Protein AF-A0A431I942-F1 (afdb_monomer)

Mean predicted aligned error: 6.22 Å

Foldseek 3Di:
DDPPPPLDQLLPDDPVRLVVQLVVLVVQLVVLVVVLVVLVPPPPCPVVNVVSVVSNVVSVVSNVSSVVSVVVVVVVVD

Secondary structure (DSSP, 8-state):
---------GGGS-HHHHHHHHHHHHHHHHHHHHHHHHHTT-TT-HHHHHHHHHHHHHHHHHHHHHHHHHHHHHHHT-

Radius of gyration: 15.2 Å; Cα contacts (8 Å, |Δi|>4): 36; chains: 1; bounding box: 40×20×40 Å

Nearest PDB structures (foldseek):
  8gae-assembly1_C  TM=9.227E-01  e=5.486E+00  Homo sapiens
  3q0k-assembly1_A  TM=8.244E-01  e=4.867E+00  Homo sapiens
  2z0n-assembly1_A-2  TM=6.991E-01  e=5.168E+00  Homo sapiens
  2q12-assembly1_A-2  TM=6.970E-01  e=4.867E+00  Homo sapiens

pLDDT: mean 86.16, std 15.72, range [30.56, 96.88]

Structure (mmCIF, N/CA/C/O backbone):
data_AF-A0A431I942-F1
#
_entry.id   AF-A0A431I942-F1
#
loop_
_atom_site.group_PDB
_atom_site.id
_atom_site.type_symbol
_atom_site.label_atom_id
_atom_site.label_alt_id
_atom_site.label_comp_id
_atom_site.label_asym_id
_atom_site.label_entity_id
_atom_site.label_seq_id
_atom_site.pdbx_PDB_ins_code
_atom_site.Cartn_x
_atom_site.Cartn_y
_atom_site.Cartn_z
_atom_site.occupancy
_atom_site.B_iso_or_equiv
_atom_site.auth_seq_id
_atom_site.auth_comp_id
_atom_site.auth_asym_id
_atom_site.auth_atom_id
_atom_site.pdbx_PDB_model_num
ATOM 1 N N . MET A 1 1 ? 18.670 -10.316 -3.287 1.00 32.81 1 MET A N 1
ATOM 2 C CA . MET A 1 1 ? 18.435 -10.113 -1.844 1.00 32.81 1 MET A CA 1
ATOM 3 C C . MET A 1 1 ? 16.959 -9.815 -1.684 1.00 32.81 1 MET A C 1
ATOM 5 O O . MET A 1 1 ? 16.540 -8.737 -2.073 1.00 32.81 1 MET A O 1
ATOM 9 N N . SER A 1 2 ? 16.164 -10.787 -1.240 1.00 30.56 2 SER A N 1
ATOM 10 C CA . SER A 1 2 ? 14.726 -10.592 -1.037 1.00 30.56 2 SER A CA 1
ATOM 11 C C . SER A 1 2 ? 14.528 -9.850 0.279 1.00 30.56 2 SER A C 1
ATOM 13 O O . SER A 1 2 ? 14.806 -10.402 1.343 1.00 30.56 2 SER A O 1
ATOM 15 N N . THR A 1 3 ? 14.107 -8.590 0.225 1.00 41.72 3 THR A N 1
ATOM 16 C CA . THR A 1 3 ? 13.616 -7.886 1.408 1.00 41.72 3 THR A CA 1
ATOM 17 C C . THR A 1 3 ? 12.337 -8.584 1.839 1.00 41.72 3 THR A C 1
ATOM 19 O O . THR A 1 3 ? 11.300 -8.452 1.203 1.00 41.72 3 THR A O 1
ATOM 22 N N . HIS A 1 4 ? 12.436 -9.402 2.883 1.00 40.72 4 HIS A N 1
ATOM 23 C CA . HIS A 1 4 ? 11.287 -9.960 3.577 1.00 40.72 4 HIS A CA 1
ATOM 24 C C . HIS A 1 4 ? 10.543 -8.781 4.215 1.00 40.72 4 HIS A C 1
ATOM 26 O O . HIS A 1 4 ? 10.862 -8.361 5.328 1.00 40.72 4 HIS A O 1
ATOM 32 N N . THR A 1 5 ? 9.599 -8.188 3.486 1.00 47.66 5 THR A N 1
ATOM 33 C CA . THR A 1 5 ? 8.611 -7.286 4.068 1.00 47.66 5 THR A CA 1
ATOM 34 C C . THR A 1 5 ? 7.870 -8.123 5.099 1.00 47.66 5 THR A C 1
ATOM 36 O O . THR A 1 5 ? 7.119 -9.033 4.755 1.00 47.66 5 THR A O 1
ATOM 39 N N . GLN A 1 6 ? 8.164 -7.917 6.384 1.00 51.84 6 GLN A N 1
ATOM 40 C CA . GLN A 1 6 ? 7.403 -8.564 7.441 1.00 51.84 6 GLN A CA 1
ATOM 41 C C . GLN A 1 6 ? 5.940 -8.172 7.235 1.00 51.84 6 GLN A C 1
ATOM 43 O O . GLN A 1 6 ? 5.583 -7.010 7.418 1.00 51.84 6 GLN A O 1
ATOM 48 N N . HIS A 1 7 ? 5.105 -9.128 6.826 1.00 61.75 7 HIS A N 1
ATOM 49 C CA . HIS A 1 7 ? 3.667 -8.923 6.724 1.00 61.75 7 HIS A CA 1
ATOM 50 C C . HIS A 1 7 ? 3.115 -8.719 8.137 1.00 61.75 7 HIS A C 1
ATOM 52 O O . HIS A 1 7 ? 2.785 -9.670 8.854 1.00 61.75 7 HIS A O 1
ATOM 58 N N . ILE A 1 8 ? 3.072 -7.458 8.566 1.00 72.81 8 ILE A N 1
ATOM 59 C CA . ILE A 1 8 ? 2.410 -7.048 9.796 1.00 72.81 8 ILE A CA 1
ATOM 60 C C . ILE A 1 8 ? 0.938 -7.404 9.625 1.00 72.81 8 ILE A C 1
ATOM 62 O O . ILE A 1 8 ? 0.267 -6.884 8.739 1.00 72.81 8 ILE A O 1
ATOM 66 N N . ARG A 1 9 ? 0.434 -8.320 10.455 1.00 85.56 9 ARG A N 1
ATOM 67 C CA . ARG A 1 9 ? -0.977 -8.712 10.419 1.00 85.56 9 ARG A CA 1
ATOM 68 C C . ARG A 1 9 ? -1.811 -7.578 11.031 1.00 85.56 9 ARG A C 1
ATOM 70 O O . ARG A 1 9 ? -1.687 -7.373 12.242 1.00 85.56 9 ARG A O 1
ATOM 77 N N . PRO A 1 10 ? -2.660 -6.866 10.264 1.00 87.25 10 PRO A N 1
ATOM 78 C CA . PRO A 1 10 ? -3.316 -5.652 10.762 1.00 87.25 10 PRO A CA 1
ATOM 79 C C . PRO A 1 10 ? -4.246 -5.909 11.954 1.00 87.25 10 PRO A C 1
ATOM 81 O O . PRO A 1 10 ? -4.383 -5.074 12.841 1.00 87.25 10 PRO A O 1
ATOM 84 N N . ASN A 1 11 ? -4.813 -7.114 12.045 1.00 89.69 11 ASN A N 1
ATOM 85 C CA . ASN A 1 11 ? -5.665 -7.537 13.158 1.00 89.69 11 ASN A CA 1
ATOM 86 C C . ASN A 1 11 ? -4.961 -7.587 14.527 1.00 89.69 11 ASN A C 1
ATOM 88 O O . ASN A 1 11 ? -5.646 -7.561 15.547 1.00 89.69 11 ASN A O 1
ATOM 92 N N . ARG A 1 12 ? -3.623 -7.649 14.564 1.00 91.69 12 ARG A N 1
ATOM 93 C CA . ARG A 1 12 ? -2.826 -7.651 15.803 1.00 91.69 12 ARG A CA 1
ATOM 94 C C . ARG A 1 12 ? -2.437 -6.254 16.282 1.00 91.69 12 ARG A C 1
ATOM 96 O O . ARG A 1 12 ? -1.907 -6.138 17.379 1.00 91.69 12 ARG A O 1
ATOM 103 N N . LEU A 1 13 ? -2.667 -5.226 15.469 1.00 91.50 13 LEU A N 1
ATOM 104 C CA . LEU A 1 13 ? -2.321 -3.848 15.800 1.00 91.50 13 LEU A CA 1
ATOM 105 C C . LEU A 1 13 ? -3.383 -3.233 16.712 1.00 91.50 13 LEU A C 1
ATOM 107 O O . LEU A 1 13 ? -4.580 -3.473 16.528 1.00 91.50 13 LEU A O 1
ATOM 111 N N . THR A 1 14 ? -2.966 -2.402 17.663 1.00 93.81 14 THR A N 1
ATOM 112 C CA . THR A 1 14 ? -3.874 -1.462 18.341 1.00 93.81 14 THR A CA 1
ATOM 113 C C . THR A 1 14 ? -4.412 -0.435 17.342 1.00 93.81 14 THR A C 1
ATOM 115 O O . THR A 1 14 ? -3.849 -0.267 16.263 1.00 93.81 14 THR A O 1
ATOM 118 N N . ASP A 1 15 ? -5.482 0.287 17.676 1.00 92.00 15 ASP A N 1
ATOM 119 C CA . ASP A 1 15 ? -6.058 1.277 16.750 1.00 92.00 15 ASP A CA 1
ATOM 120 C C . ASP A 1 15 ? -5.056 2.374 16.375 1.00 92.00 15 ASP A C 1
ATOM 122 O O . ASP A 1 15 ? -4.935 2.732 15.207 1.00 92.00 15 ASP A O 1
ATOM 126 N N . LYS A 1 16 ? -4.247 2.841 17.334 1.00 93.69 16 LYS A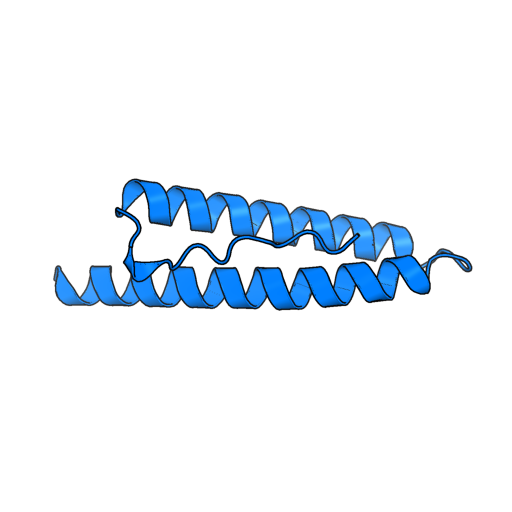 N 1
ATOM 127 C CA . LYS A 1 16 ? -3.191 3.826 17.065 1.00 93.69 16 LYS A CA 1
ATOM 128 C C . LYS A 1 16 ? -2.122 3.278 16.117 1.00 93.69 16 LYS A C 1
ATOM 130 O O . LYS A 1 16 ? -1.686 3.978 15.206 1.00 93.69 16 LYS A O 1
ATOM 135 N N . GLU A 1 17 ? -1.681 2.040 16.327 1.00 94.50 17 GLU A N 1
ATOM 136 C CA . GLU A 1 17 ? -0.689 1.403 15.453 1.00 94.50 17 GLU A CA 1
ATOM 137 C C . GLU A 1 17 ? -1.261 1.116 14.064 1.00 94.50 17 GLU A C 1
ATOM 139 O O . GLU A 1 17 ? -0.549 1.266 13.073 1.00 94.50 17 GLU A O 1
ATOM 144 N N . LEU A 1 18 ? -2.540 0.742 13.985 1.00 94.19 18 LEU A N 1
ATOM 145 C CA . LEU A 1 18 ? -3.255 0.501 12.739 1.00 94.19 18 LEU A CA 1
ATOM 146 C C . LEU A 1 18 ? -3.410 1.795 11.934 1.00 94.19 18 LEU A C 1
ATOM 148 O O . LEU A 1 18 ? -3.094 1.809 10.748 1.00 94.19 18 LEU A O 1
ATOM 152 N N . GLU A 1 19 ? -3.788 2.901 12.578 1.00 94.69 19 GLU A N 1
ATOM 153 C CA . GLU A 1 19 ? -3.854 4.219 11.938 1.00 94.69 19 GLU A CA 1
ATOM 154 C C . GLU A 1 19 ? -2.476 4.647 11.405 1.00 94.69 19 GLU A C 1
ATOM 156 O O . GLU A 1 19 ? -2.339 5.082 10.259 1.00 94.69 19 GLU A O 1
ATOM 161 N N . GLN A 1 20 ? -1.421 4.486 12.212 1.00 95.19 20 GLN A N 1
ATOM 162 C CA . GLN A 1 20 ? -0.050 4.778 11.787 1.00 95.19 20 GLN A CA 1
ATOM 163 C C . GLN A 1 20 ? 0.420 3.863 10.653 1.00 95.19 20 GLN A C 1
ATOM 165 O O . GLN A 1 20 ? 1.175 4.300 9.783 1.00 95.19 20 GLN A O 1
ATOM 170 N N . HIS A 1 21 ? 0.013 2.594 10.659 1.00 94.25 21 HIS A N 1
ATOM 171 C CA . HIS A 1 21 ? 0.289 1.652 9.577 1.00 94.25 21 HIS A CA 1
ATOM 172 C C . HIS A 1 21 ? -0.374 2.112 8.279 1.00 94.25 21 HIS A C 1
ATOM 174 O O . HIS A 1 21 ? 0.339 2.332 7.307 1.00 94.25 21 HIS A O 1
ATOM 180 N N . ILE A 1 22 ? -1.679 2.403 8.297 1.00 95.12 22 ILE A N 1
ATOM 181 C CA . ILE A 1 22 ? -2.428 2.928 7.142 1.00 95.12 22 ILE A CA 1
ATOM 182 C C . ILE A 1 22 ? -1.763 4.194 6.585 1.00 95.12 22 ILE A C 1
ATOM 184 O O . ILE A 1 22 ? -1.495 4.277 5.387 1.00 95.12 22 ILE A O 1
ATOM 188 N N . ARG A 1 23 ? -1.422 5.164 7.448 1.00 96.50 23 ARG A N 1
ATOM 189 C CA . ARG A 1 23 ? -0.741 6.404 7.028 1.00 96.50 23 ARG A CA 1
ATOM 190 C C . ARG A 1 23 ? 0.608 6.131 6.360 1.00 96.50 23 ARG A C 1
ATOM 192 O O . ARG A 1 23 ? 0.905 6.733 5.333 1.00 96.50 23 ARG A O 1
ATOM 199 N N . ARG A 1 24 ? 1.424 5.228 6.916 1.00 95.69 24 ARG A N 1
ATOM 200 C CA . ARG A 1 24 ? 2.717 4.850 6.319 1.00 95.69 24 ARG A CA 1
ATOM 201 C C . ARG A 1 24 ? 2.536 4.161 4.971 1.00 95.69 24 ARG A C 1
ATOM 203 O O . ARG A 1 24 ? 3.243 4.508 4.032 1.00 95.69 24 ARG A O 1
ATOM 210 N N . THR A 1 25 ? 1.582 3.241 4.863 1.00 95.00 25 THR A N 1
ATOM 211 C CA . THR A 1 25 ? 1.291 2.528 3.615 1.00 95.00 25 THR A CA 1
ATOM 212 C C . THR A 1 25 ? 0.794 3.480 2.521 1.00 95.00 25 THR A C 1
ATOM 214 O O . THR A 1 25 ? 1.221 3.361 1.377 1.00 95.00 25 THR A O 1
ATOM 217 N N . LEU A 1 26 ? -0.017 4.488 2.863 1.00 96.88 26 LEU A N 1
ATOM 218 C CA . LEU A 1 26 ? -0.430 5.537 1.920 1.00 96.88 26 LEU A CA 1
ATOM 219 C C . LEU A 1 26 ? 0.759 6.358 1.395 1.00 96.88 26 LEU A C 1
ATOM 221 O O . LEU A 1 26 ? 0.873 6.557 0.188 1.00 96.88 26 LEU A O 1
ATOM 225 N N . LEU A 1 27 ? 1.673 6.782 2.275 1.00 96.81 27 LEU A N 1
ATOM 226 C CA . LEU A 1 27 ? 2.887 7.507 1.867 1.00 96.81 27 LEU A CA 1
ATOM 227 C C . LEU A 1 27 ? 3.808 6.646 0.988 1.00 96.81 27 LEU A C 1
ATOM 229 O O . LEU A 1 27 ? 4.430 7.148 0.054 1.00 96.81 27 LEU A O 1
ATOM 233 N N . GLN A 1 28 ? 3.889 5.342 1.266 1.00 95.75 28 GLN A N 1
A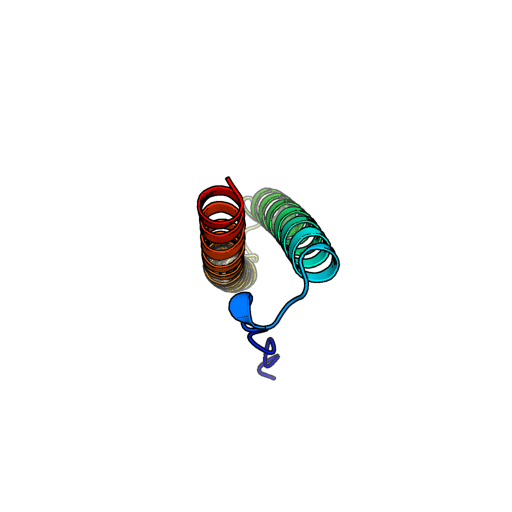TOM 234 C CA . GLN A 1 28 ? 4.634 4.401 0.429 1.00 95.75 28 GLN A CA 1
ATOM 235 C C . GLN A 1 28 ? 4.023 4.286 -0.972 1.00 95.75 28 GLN A C 1
ATOM 237 O O . GLN A 1 28 ? 4.765 4.354 -1.949 1.00 95.75 28 GLN A O 1
ATOM 242 N N . LEU A 1 29 ? 2.693 4.183 -1.087 1.00 96.44 29 LEU A N 1
ATOM 243 C CA . LEU A 1 29 ? 2.011 4.178 -2.387 1.00 96.44 29 LEU A CA 1
ATOM 244 C C . LEU A 1 29 ? 2.289 5.456 -3.177 1.00 96.44 29 LEU A C 1
ATOM 246 O O . LEU A 1 29 ? 2.620 5.380 -4.357 1.00 96.44 29 LEU A O 1
ATOM 250 N N . GLU A 1 30 ? 2.198 6.620 -2.533 1.00 96.81 30 GLU A N 1
ATOM 251 C CA . GLU A 1 30 ? 2.498 7.902 -3.176 1.00 96.81 30 GLU A CA 1
ATOM 252 C C . GLU A 1 30 ? 3.941 7.940 -3.701 1.00 96.81 30 GLU A C 1
ATOM 254 O O . GLU A 1 30 ? 4.167 8.269 -4.867 1.00 96.81 30 GLU A O 1
ATOM 259 N N . SER A 1 31 ? 4.908 7.505 -2.887 1.00 96.19 31 SER A N 1
ATOM 260 C CA . SER A 1 31 ? 6.312 7.409 -3.299 1.00 96.19 31 SER A CA 1
ATOM 261 C C . SER A 1 31 ? 6.504 6.483 -4.505 1.00 96.19 31 SER A C 1
ATOM 263 O O . SER A 1 31 ? 7.208 6.850 -5.447 1.00 96.19 31 SER A O 1
ATOM 265 N N . ILE A 1 32 ? 5.873 5.303 -4.505 1.00 95.44 32 ILE A N 1
ATOM 266 C CA . ILE A 1 32 ? 5.960 4.341 -5.616 1.00 95.44 32 ILE A CA 1
ATOM 267 C C . ILE A 1 32 ? 5.389 4.964 -6.894 1.00 95.44 32 ILE A C 1
ATOM 269 O O . ILE A 1 32 ? 6.022 4.909 -7.949 1.00 95.44 32 ILE A O 1
ATOM 273 N N . LEU A 1 33 ? 4.221 5.608 -6.811 1.00 95.56 33 LEU A N 1
ATOM 274 C CA . LEU A 1 33 ? 3.580 6.252 -7.958 1.00 95.56 33 LEU A CA 1
ATOM 275 C C . LEU A 1 33 ? 4.429 7.396 -8.527 1.0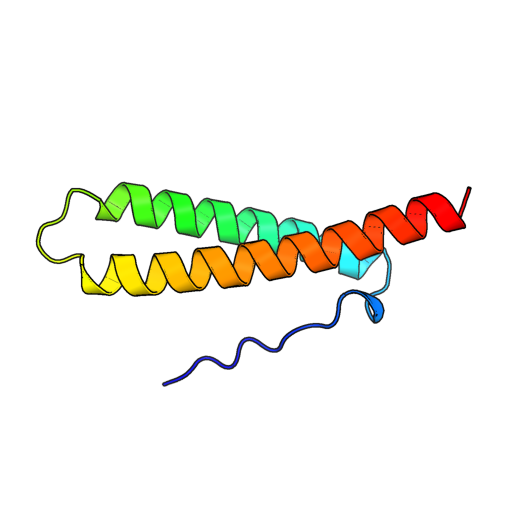0 95.56 33 LEU A C 1
ATOM 277 O O . LEU A 1 33 ? 4.555 7.520 -9.750 1.00 95.56 33 LEU A O 1
ATOM 281 N N . MET A 1 34 ? 5.059 8.200 -7.665 1.00 95.44 34 MET A N 1
ATOM 282 C CA . MET A 1 34 ? 6.001 9.236 -8.093 1.00 95.44 34 MET A CA 1
ATOM 283 C C . MET A 1 34 ? 7.200 8.638 -8.838 1.00 95.44 34 MET A C 1
ATOM 285 O O . MET A 1 34 ? 7.583 9.142 -9.898 1.00 95.44 34 MET A O 1
ATOM 289 N N . GLU A 1 35 ? 7.774 7.548 -8.326 1.00 93.75 35 GLU A N 1
ATOM 290 C CA . GLU A 1 35 ? 8.929 6.891 -8.941 1.00 93.75 35 GLU A CA 1
ATOM 291 C C . GLU A 1 35 ? 8.574 6.210 -10.272 1.00 93.75 35 GLU A C 1
ATOM 293 O O . GLU A 1 35 ? 9.339 6.295 -11.241 1.00 93.75 35 GLU A O 1
ATOM 298 N N . MET A 1 36 ? 7.382 5.612 -10.367 1.00 93.50 36 MET A N 1
ATOM 299 C CA . MET A 1 36 ? 6.849 5.061 -11.616 1.00 93.50 36 MET A CA 1
ATOM 300 C C . MET A 1 36 ? 6.678 6.154 -12.668 1.00 93.50 36 MET A C 1
ATOM 302 O O . MET A 1 36 ? 7.126 5.988 -13.803 1.00 93.50 36 MET A O 1
ATOM 306 N N . ASN A 1 37 ? 6.092 7.295 -12.293 1.00 92.38 37 ASN A N 1
ATOM 307 C CA . ASN A 1 37 ? 5.923 8.431 -13.196 1.00 92.38 37 ASN A CA 1
ATOM 308 C C . ASN A 1 37 ? 7.279 8.979 -13.676 1.00 92.38 37 ASN A C 1
ATOM 310 O O . ASN A 1 37 ? 7.471 9.243 -14.862 1.00 92.38 37 ASN A O 1
ATOM 314 N N . HIS A 1 38 ? 8.260 9.078 -12.773 1.00 90.31 38 HIS A N 1
ATOM 315 C CA . HIS A 1 38 ? 9.619 9.500 -13.114 1.00 90.31 38 HIS A CA 1
ATOM 316 C C . HIS A 1 38 ? 10.340 8.519 -14.056 1.00 90.31 38 HIS A C 1
ATOM 318 O O . HIS A 1 38 ? 11.165 8.920 -14.885 1.00 90.31 38 HIS A O 1
ATOM 324 N N . SER A 1 39 ? 10.042 7.229 -13.92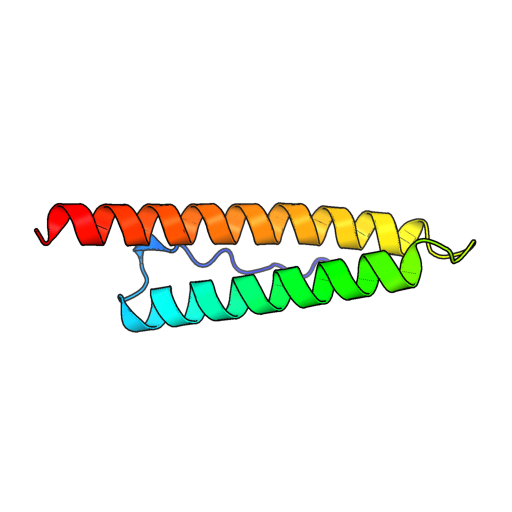5 1.00 88.31 39 SER A N 1
ATOM 325 C CA . SER A 1 39 ? 10.690 6.150 -14.671 1.00 88.31 39 SER A CA 1
ATOM 326 C C . SER A 1 39 ? 10.024 5.832 -16.011 1.00 88.31 39 SER A C 1
ATOM 328 O O . SER A 1 39 ? 10.681 5.261 -16.881 1.00 88.31 39 SER A O 1
ATOM 330 N N . TRP A 1 40 ? 8.765 6.234 -16.212 1.00 83.19 40 TRP A N 1
ATOM 331 C CA . TRP A 1 40 ? 7.942 5.885 -17.377 1.00 83.19 40 TRP A CA 1
ATOM 332 C C . TRP A 1 40 ? 8.595 6.207 -18.731 1.00 83.19 40 TRP A C 1
ATOM 334 O O . TRP A 1 40 ? 8.547 5.396 -19.651 1.00 83.19 40 TRP A O 1
ATOM 344 N N . ASN A 1 41 ? 9.269 7.355 -18.844 1.00 78.62 41 ASN A N 1
ATOM 345 C CA . ASN A 1 41 ? 9.871 7.820 -20.103 1.00 78.62 41 ASN A CA 1
ATOM 346 C C . ASN A 1 41 ? 11.356 7.453 -20.263 1.00 78.62 41 ASN A C 1
ATOM 348 O O . ASN A 1 41 ? 12.024 7.950 -21.172 1.00 78.62 41 ASN A O 1
ATOM 352 N N . LYS A 1 42 ? 11.914 6.625 -19.373 1.00 83.19 42 LYS A N 1
ATOM 353 C CA . LYS A 1 42 ? 13.343 6.304 -19.387 1.00 83.19 42 LYS A CA 1
ATOM 354 C C . LYS A 1 42 ? 13.586 4.946 -20.065 1.00 83.19 42 LYS A C 1
ATOM 356 O O . LYS A 1 42 ? 13.208 3.917 -19.508 1.00 83.19 42 LYS A O 1
ATOM 361 N N . PRO A 1 43 ? 14.303 4.894 -21.206 1.00 68.50 43 PRO A N 1
ATOM 362 C CA . PRO A 1 43 ? 14.475 3.666 -21.996 1.00 68.50 43 PRO A CA 1
ATOM 363 C C . PRO A 1 43 ? 15.217 2.522 -21.279 1.00 68.50 43 PRO A C 1
ATOM 365 O O . PRO A 1 43 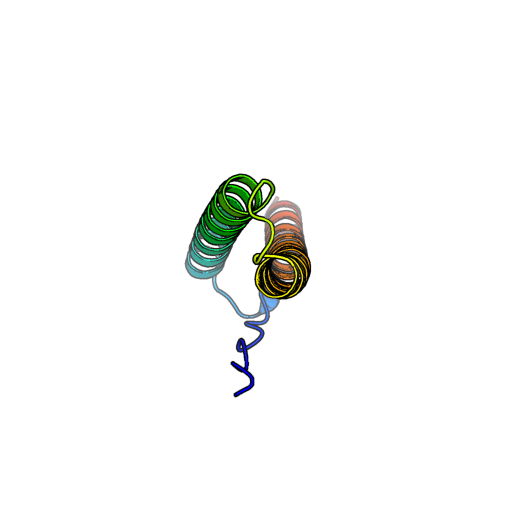? 15.204 1.390 -21.750 1.00 68.50 43 PRO A O 1
ATOM 368 N N . LYS A 1 44 ? 15.862 2.786 -20.134 1.00 74.75 44 LYS A N 1
ATOM 369 C CA . LYS A 1 44 ? 16.572 1.780 -19.322 1.00 74.75 44 LYS A CA 1
ATOM 370 C C . LYS A 1 44 ? 15.832 1.383 -18.038 1.00 74.75 44 LYS A C 1
ATOM 372 O O . LYS A 1 44 ? 16.376 0.630 -17.238 1.00 74.75 44 LYS A O 1
ATOM 377 N N . SER A 1 45 ? 14.602 1.855 -17.838 1.00 80.44 45 SER A N 1
ATOM 378 C CA . SER A 1 45 ? 13.860 1.651 -16.590 1.00 80.44 45 SER A CA 1
ATOM 379 C C . SER A 1 45 ? 12.936 0.433 -16.590 1.00 80.44 45 SER A C 1
ATOM 381 O O . SER A 1 45 ? 12.196 0.253 -15.632 1.00 80.44 45 SER A O 1
ATOM 383 N N . HIS A 1 46 ? 12.973 -0.441 -17.602 1.00 77.44 46 HIS A N 1
ATOM 384 C CA . HIS A 1 46 ? 12.097 -1.623 -17.655 1.00 77.44 46 HIS A CA 1
ATOM 385 C C . HIS A 1 46 ? 12.215 -2.532 -16.420 1.00 77.44 46 HIS A C 1
ATOM 387 O O . HIS A 1 46 ? 11.195 -2.970 -15.895 1.00 77.44 46 HIS A O 1
ATOM 393 N N . ALA A 1 47 ? 13.435 -2.767 -15.924 1.00 81.06 47 ALA A N 1
ATOM 394 C CA . ALA A 1 47 ? 13.656 -3.557 -14.711 1.00 81.06 47 ALA A CA 1
ATOM 395 C C . ALA A 1 47 ? 13.107 -2.855 -13.456 1.00 81.06 47 ALA A C 1
ATOM 397 O O . ALA A 1 47 ? 12.433 -3.480 -12.645 1.00 81.06 47 ALA A O 1
ATOM 398 N N . ILE A 1 48 ? 13.322 -1.539 -13.344 1.00 88.06 48 ILE A N 1
ATOM 399 C CA . ILE A 1 48 ? 12.812 -0.714 -12.237 1.00 88.06 48 ILE A CA 1
ATOM 400 C C . ILE A 1 48 ? 11.277 -0.693 -12.249 1.00 88.06 48 ILE A C 1
ATOM 402 O O . ILE A 1 48 ? 10.647 -0.869 -11.216 1.00 88.06 48 ILE A O 1
ATOM 406 N N . MET A 1 49 ? 10.659 -0.563 -13.425 1.00 91.31 49 MET A N 1
ATOM 407 C CA . MET A 1 49 ? 9.203 -0.578 -13.579 1.00 91.31 49 MET A CA 1
ATOM 408 C C . MET A 1 49 ? 8.574 -1.916 -13.180 1.00 91.31 49 MET A C 1
ATOM 410 O O . MET A 1 49 ? 7.449 -1.914 -12.688 1.00 91.31 49 MET A O 1
ATOM 414 N N . ALA A 1 50 ? 9.258 -3.045 -13.389 1.00 90.69 50 ALA A N 1
ATOM 415 C CA . ALA A 1 50 ? 8.778 -4.344 -12.919 1.00 90.69 50 ALA A CA 1
ATOM 416 C C . ALA A 1 50 ? 8.757 -4.395 -11.384 1.00 90.69 50 ALA A C 1
ATOM 418 O O . ALA A 1 50 ? 7.713 -4.676 -10.802 1.00 90.69 50 ALA A O 1
ATOM 419 N N . THR A 1 51 ? 9.858 -4.002 -10.737 1.00 92.12 51 THR A N 1
ATOM 420 C CA . THR A 1 51 ? 9.950 -3.930 -9.270 1.00 92.12 51 THR A CA 1
ATOM 421 C C . THR A 1 51 ? 8.934 -2.959 -8.671 1.00 92.12 51 THR A C 1
ATOM 423 O O . THR A 1 51 ? 8.253 -3.304 -7.712 1.00 92.12 51 THR A O 1
ATOM 426 N N . LEU A 1 52 ? 8.766 -1.769 -9.253 1.00 94.00 52 LEU A N 1
ATOM 427 C CA . LEU A 1 52 ? 7.789 -0.790 -8.770 1.00 94.00 52 LEU A CA 1
ATOM 428 C C . LEU A 1 52 ? 6.346 -1.293 -8.889 1.00 94.00 52 LEU A C 1
ATOM 430 O O . LEU A 1 52 ? 5.519 -0.978 -8.041 1.00 94.00 52 LEU A O 1
ATOM 434 N N . ARG A 1 53 ? 6.028 -2.093 -9.917 1.00 94.06 53 ARG A N 1
ATOM 435 C CA . ARG A 1 53 ? 4.703 -2.718 -10.056 1.00 94.06 53 ARG A CA 1
ATOM 436 C C . ARG A 1 53 ? 4.453 -3.769 -8.982 1.00 94.06 53 ARG A C 1
ATOM 438 O O . ARG A 1 53 ? 3.361 -3.792 -8.427 1.00 94.06 53 ARG A O 1
ATOM 445 N N . GLU A 1 54 ? 5.440 -4.610 -8.689 1.00 94.38 54 GLU A N 1
ATOM 446 C CA . GLU A 1 54 ? 5.351 -5.592 -7.600 1.00 94.38 54 GLU A CA 1
ATOM 447 C C . GLU A 1 54 ? 5.157 -4.883 -6.255 1.00 94.38 54 GLU A C 1
ATOM 449 O O . GLU A 1 54 ? 4.209 -5.179 -5.532 1.00 94.38 54 GLU A O 1
ATOM 454 N N . GLN A 1 55 ? 5.967 -3.857 -5.978 1.00 94.44 55 GLN A N 1
ATOM 455 C CA . GLN A 1 55 ? 5.833 -3.036 -4.773 1.00 94.44 55 GLN A CA 1
ATOM 456 C C . GLN A 1 55 ? 4.469 -2.347 -4.684 1.00 94.44 55 GLN A C 1
ATOM 458 O O . GLN A 1 55 ? 3.896 -2.277 -3.597 1.00 94.44 55 GLN A O 1
ATOM 463 N N . LEU A 1 56 ? 3.935 -1.849 -5.804 1.00 96.00 56 LEU A N 1
ATOM 464 C CA . LEU A 1 56 ? 2.608 -1.239 -5.848 1.00 96.00 56 LEU A CA 1
ATOM 465 C C . LEU A 1 56 ? 1.534 -2.249 -5.432 1.00 96.00 56 LEU A C 1
ATOM 467 O O . LEU A 1 56 ? 0.730 -1.937 -4.559 1.00 96.00 56 LEU A O 1
ATOM 471 N N . ILE A 1 57 ? 1.552 -3.453 -6.015 1.00 95.69 57 ILE A N 1
ATOM 472 C CA . ILE A 1 57 ? 0.598 -4.527 -5.703 1.00 95.69 57 ILE A CA 1
ATOM 473 C C . ILE A 1 57 ? 0.672 -4.889 -4.217 1.00 95.69 57 ILE A C 1
ATOM 475 O O . ILE A 1 57 ? -0.340 -4.806 -3.523 1.00 95.69 57 ILE A O 1
ATOM 479 N N . GLU A 1 58 ? 1.864 -5.205 -3.706 1.00 94.75 58 GLU A N 1
ATOM 480 C CA . GLU A 1 58 ? 2.057 -5.591 -2.301 1.00 94.75 58 GLU A CA 1
ATOM 481 C C . GLU A 1 58 ? 1.593 -4.495 -1.331 1.00 94.75 58 GLU A C 1
ATOM 483 O O . GLU A 1 58 ? 0.932 -4.760 -0.322 1.00 94.75 58 GLU A O 1
ATOM 488 N N . THR A 1 59 ? 1.917 -3.238 -1.640 1.00 94.81 59 THR A N 1
ATOM 489 C CA . THR A 1 59 ? 1.562 -2.099 -0.787 1.00 94.81 59 THR A CA 1
ATOM 490 C C . THR A 1 59 ? 0.054 -1.832 -0.830 1.00 94.81 59 THR A C 1
ATOM 492 O O . THR A 1 59 ? -0.545 -1.545 0.208 1.00 94.81 59 THR A O 1
ATOM 495 N N . SER A 1 60 ? -0.589 -1.980 -1.995 1.00 96.44 60 SER A N 1
ATOM 496 C CA . SER A 1 60 ? -2.045 -1.872 -2.138 1.00 96.44 60 SER A CA 1
ATOM 497 C C . SER A 1 60 ? -2.783 -2.980 -1.386 1.00 96.44 60 SER A C 1
ATOM 499 O O . SER A 1 60 ? -3.753 -2.695 -0.688 1.00 96.44 60 SER A O 1
ATOM 501 N N . GLU A 1 61 ? -2.311 -4.225 -1.459 1.00 95.38 61 GLU A N 1
ATOM 502 C CA . GLU A 1 61 ? -2.882 -5.340 -0.694 1.00 95.38 61 GLU A CA 1
ATOM 503 C C . GLU A 1 61 ? -2.737 -5.126 0.818 1.00 95.38 61 GLU A C 1
ATOM 505 O O . GLU A 1 61 ? -3.689 -5.335 1.572 1.00 95.38 61 GLU A O 1
ATOM 510 N N . SER A 1 62 ? -1.573 -4.642 1.267 1.00 93.69 62 SER A N 1
ATOM 511 C CA . SER A 1 62 ? -1.350 -4.273 2.669 1.00 93.69 62 SER A CA 1
ATOM 512 C C . SER A 1 62 ? -2.294 -3.158 3.128 1.00 93.69 62 SER A C 1
ATOM 514 O O . SER A 1 62 ? -2.790 -3.207 4.256 1.00 93.69 62 SER A O 1
ATOM 516 N N . LEU A 1 63 ? -2.548 -2.155 2.278 1.00 95.31 63 LEU A N 1
ATOM 517 C CA . LEU A 1 63 ? -3.484 -1.078 2.596 1.00 95.31 63 LEU A CA 1
ATOM 518 C C . LEU A 1 63 ? -4.906 -1.620 2.741 1.00 95.31 63 LEU A C 1
ATOM 520 O O . LEU A 1 63 ? -5.515 -1.376 3.777 1.00 95.31 63 LEU A O 1
ATOM 524 N N . ASN A 1 64 ? -5.382 -2.395 1.760 1.00 95.94 64 ASN A N 1
ATOM 525 C CA . ASN A 1 64 ? -6.717 -2.997 1.781 1.00 95.94 64 ASN A CA 1
ATOM 526 C C . ASN A 1 64 ? -6.931 -3.833 3.050 1.00 95.94 64 ASN A C 1
ATOM 528 O O . ASN A 1 64 ? -7.897 -3.633 3.779 1.00 95.94 64 ASN A O 1
ATOM 532 N N . ALA A 1 65 ? -5.976 -4.703 3.389 1.00 94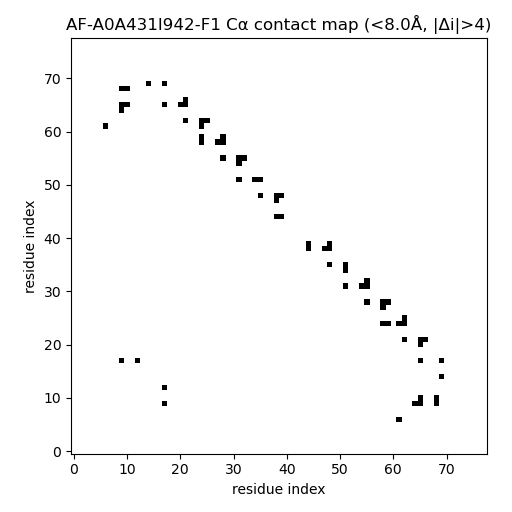.62 65 ALA A N 1
ATOM 533 C CA . ALA A 1 65 ? -6.069 -5.517 4.598 1.00 94.62 65 ALA A CA 1
ATOM 534 C C . ALA A 1 65 ? -6.125 -4.671 5.886 1.00 94.62 65 ALA A C 1
ATOM 536 O O . ALA A 1 65 ? -6.764 -5.062 6.865 1.00 94.62 65 ALA A O 1
ATOM 537 N N . ALA A 1 66 ? -5.436 -3.528 5.923 1.00 94.50 66 ALA A N 1
ATOM 538 C CA . ALA A 1 66 ? -5.452 -2.634 7.074 1.00 94.50 66 ALA A CA 1
ATOM 539 C C . ALA A 1 66 ? -6.757 -1.831 7.172 1.00 94.50 66 ALA A C 1
ATOM 541 O O . ALA A 1 66 ? -7.294 -1.681 8.273 1.00 94.50 66 ALA A O 1
ATOM 542 N N . THR A 1 67 ? -7.283 -1.349 6.044 1.00 95.19 67 THR A N 1
ATOM 543 C CA . THR A 1 67 ? -8.554 -0.618 5.991 1.00 95.19 67 THR A CA 1
ATOM 544 C C . 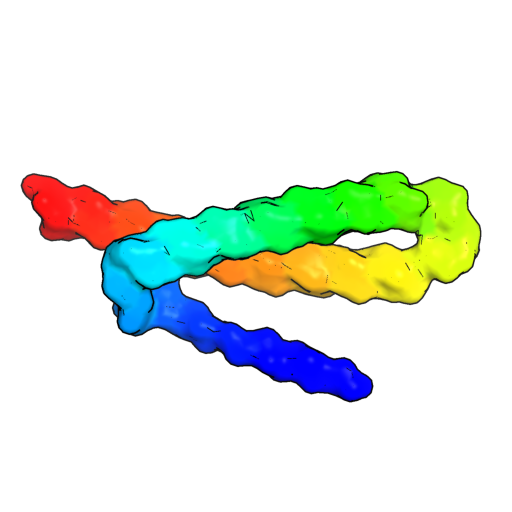THR A 1 67 ? -9.741 -1.523 6.298 1.00 95.19 67 THR A C 1
ATOM 546 O O . THR A 1 67 ? -10.597 -1.109 7.071 1.00 95.19 67 THR A O 1
ATOM 549 N N . ASP A 1 68 ? -9.742 -2.777 5.838 1.00 95.56 68 ASP A N 1
ATOM 550 C CA . ASP A 1 68 ? -10.794 -3.754 6.160 1.00 95.56 68 ASP A CA 1
ATOM 551 C C . ASP A 1 68 ? -10.909 -3.978 7.677 1.00 95.56 68 ASP A C 1
ATOM 553 O O . ASP A 1 68 ? -12.000 -3.982 8.252 1.00 95.56 68 ASP A O 1
ATOM 557 N N . VAL A 1 69 ? -9.766 -4.124 8.362 1.00 95.00 69 VAL A N 1
ATOM 558 C CA . VAL A 1 69 ? -9.735 -4.263 9.827 1.00 95.00 69 VAL A CA 1
ATOM 559 C C . VAL A 1 69 ? -10.213 -2.984 10.509 1.00 95.00 69 VAL A C 1
ATOM 561 O O . VAL A 1 69 ? -10.947 -3.062 11.496 1.00 95.00 69 VAL A O 1
ATOM 564 N N . TRP A 1 70 ? -9.803 -1.817 10.008 1.00 94.31 70 TRP A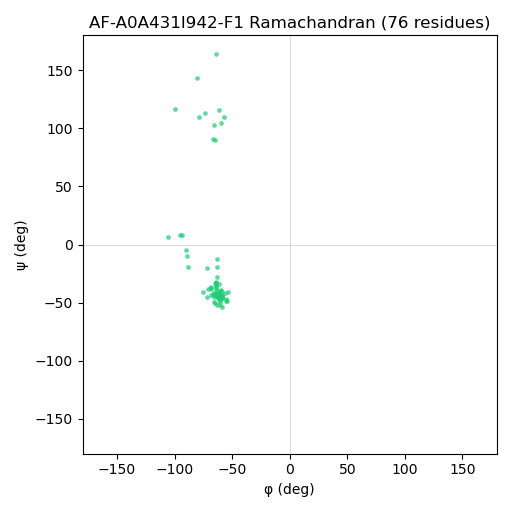 N 1
ATOM 565 C CA . TRP A 1 70 ? -10.231 -0.531 10.552 1.00 94.31 70 TRP A CA 1
ATOM 566 C C . TRP A 1 70 ? -11.750 -0.366 10.455 1.00 94.31 70 TRP A C 1
ATOM 568 O O . TRP A 1 70 ? -12.405 -0.111 11.465 1.00 94.31 70 TRP A O 1
ATOM 578 N N . GLU A 1 71 ? -12.319 -0.571 9.269 1.00 93.19 71 GLU A N 1
ATOM 579 C CA . GLU A 1 71 ? -13.756 -0.467 9.013 1.00 93.19 71 GLU A CA 1
ATOM 580 C C . GLU A 1 71 ? -14.557 -1.451 9.865 1.00 93.19 71 GLU A C 1
ATOM 582 O O . GLU A 1 71 ? -15.516 -1.049 10.529 1.00 93.19 71 GLU A O 1
ATOM 587 N N . TYR A 1 72 ? -14.119 -2.711 9.934 1.00 93.25 72 TYR A N 1
ATOM 588 C CA . TYR A 1 72 ? -14.744 -3.719 10.787 1.00 93.25 72 TYR A CA 1
ATOM 589 C C . TYR A 1 72 ? -14.801 -3.270 12.253 1.00 93.25 72 TYR A C 1
ATOM 591 O O . TYR A 1 72 ? -15.858 -3.333 12.884 1.00 93.25 72 TYR A O 1
ATOM 599 N N . ARG A 1 73 ? -13.689 -2.748 12.790 1.00 90.94 73 ARG A N 1
ATOM 600 C CA . ARG A 1 73 ? -13.629 -2.253 14.174 1.00 90.94 73 ARG A CA 1
ATOM 601 C C . ARG A 1 73 ? -14.589 -1.090 14.409 1.00 90.94 73 ARG A C 1
ATOM 603 O O . ARG A 1 73 ? -15.295 -1.095 15.416 1.00 90.94 73 ARG A O 1
AT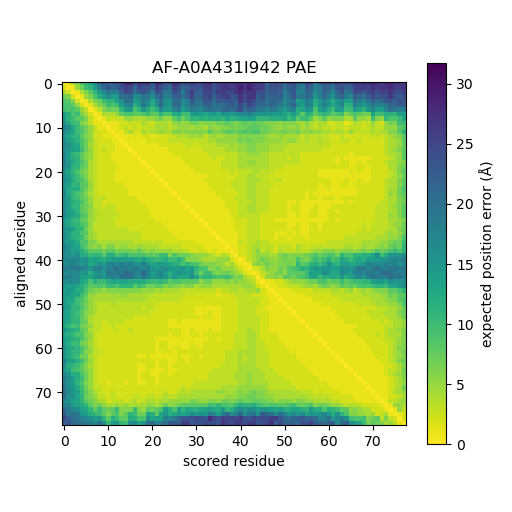OM 610 N N . GLN A 1 74 ? -14.668 -0.140 13.475 1.00 85.50 74 GLN A N 1
ATOM 611 C CA . GLN A 1 74 ? -15.597 0.992 13.570 1.00 85.50 74 GLN A CA 1
ATOM 612 C C . GLN A 1 74 ? -17.068 0.556 13.543 1.00 85.50 74 GLN A C 1
ATOM 614 O O . GLN A 1 74 ? -17.894 1.195 14.189 1.00 85.50 74 GLN A O 1
ATOM 619 N N . ILE A 1 75 ? -17.404 -0.522 12.827 1.00 82.88 75 ILE A N 1
ATOM 620 C CA . ILE A 1 75 ? -18.757 -1.096 12.828 1.00 82.88 75 ILE A CA 1
ATOM 621 C C . ILE A 1 75 ? -19.047 -1.790 14.163 1.00 82.88 75 ILE A C 1
ATOM 623 O O . ILE A 1 75 ? -20.103 -1.566 14.735 1.00 82.88 75 ILE A O 1
ATOM 627 N N . THR A 1 76 ? -18.118 -2.596 14.687 1.00 78.12 76 THR A N 1
ATOM 628 C CA . THR A 1 76 ? -18.335 -3.353 15.938 1.00 78.12 76 THR A CA 1
ATOM 629 C C . THR A 1 76 ? -18.347 -2.507 17.213 1.00 78.12 76 THR A C 1
ATOM 631 O O . THR A 1 76 ? -18.836 -2.972 18.237 1.00 78.12 76 THR A O 1
ATOM 634 N N . MET A 1 77 ? -17.780 -1.297 17.179 1.00 64.25 77 MET A N 1
ATOM 635 C CA . MET A 1 77 ? -17.784 -0.362 18.312 1.00 64.25 77 MET A CA 1
ATOM 636 C C . MET A 1 77 ? -18.992 0.591 18.322 1.00 64.25 77 MET A C 1
ATOM 638 O O . MET A 1 77 ? -19.122 1.376 19.262 1.00 64.25 77 MET A O 1
ATOM 642 N N . ARG A 1 78 ? -19.840 0.554 17.287 1.00 55.03 78 ARG A N 1
ATOM 643 C CA . ARG A 1 78 ? -21.110 1.291 17.213 1.00 55.03 78 ARG A CA 1
ATOM 644 C C . ARG A 1 78 ? -22.256 0.450 17.756 1.00 55.03 78 ARG A C 1
ATOM 646 O O . ARG A 1 78 ? -23.149 1.066 18.376 1.00 55.03 78 ARG A O 1
#

Sequence (78 aa):
MSTHTQHIRPNRLTDKELEQHIRRTLLQLESILMEMNHSWNKPKSHAIMATLREQLIETSESLNAATDVWEYRQITMR

Solvent-accessible surface area (backbone atoms only — not comparable to full-atom values): 4572 Å² total; per-residue (Å²): 134,84,80,78,74,77,81,75,61,49,85,77,45,53,71,71,54,39,52,53,46,47,54,50,40,52,54,50,48,54,52,45,52,53,52,47,63,71,38,69,85,41,96,82,29,66,69,58,52,52,54,47,51,52,52,47,51,56,42,50,54,54,38,51,53,38,49,53,48,50,53,50,49,60,58,74,76,105